Protein AF-A0A959FN53-F1 (afdb_monomer)

Sequence (128 aa):
MREVDTYLRKLPAGARDRWCEAHPEVIFAAWYGGPLPHSKKTKAGRLLRLQLLGEQAPILADWLPAQLNRFPRKQVQPDDIIDAAALAVGAHLIETRPAGFRQLPDIPERDGQNLLMRMVYWQEEGLD

Structure (mmCIF, N/CA/C/O backbone):
data_AF-A0A959FN53-F1
#
_entry.id   AF-A0A959FN53-F1
#
loop_
_atom_site.group_PDB
_atom_site.id
_atom_site.type_symbol
_atom_site.label_atom_id
_atom_site.label_alt_id
_atom_site.label_comp_id
_atom_site.label_asym_id
_atom_site.label_entity_id
_atom_site.label_seq_id
_atom_site.pdbx_PDB_ins_code
_atom_site.Cartn_x
_atom_site.Cartn_y
_atom_site.Cartn_z
_atom_site.occupancy
_atom_site.B_iso_or_equiv
_atom_site.auth_seq_id
_atom_site.auth_comp_id
_atom_site.auth_asym_id
_atom_site.auth_atom_id
_atom_site.pdbx_PDB_model_num
ATOM 1 N N . MET A 1 1 ? -11.569 -5.443 -13.584 1.00 60.09 1 MET A N 1
ATOM 2 C CA . MET A 1 1 ? -10.181 -5.422 -14.102 1.00 60.09 1 MET A CA 1
ATOM 3 C C . MET A 1 1 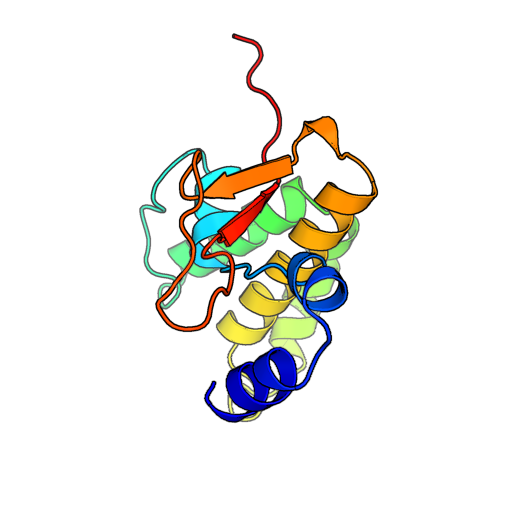? -10.033 -5.670 -15.613 1.00 60.09 1 MET A C 1
ATOM 5 O O . MET A 1 1 ? -8.971 -5.383 -16.134 1.00 60.09 1 MET A O 1
ATOM 9 N N . ARG A 1 2 ? -11.059 -6.099 -16.373 1.00 68.75 2 ARG A N 1
ATOM 10 C CA . ARG A 1 2 ? -10.913 -6.391 -17.823 1.00 68.75 2 ARG A CA 1
ATOM 11 C C . ARG A 1 2 ? -10.540 -5.197 -18.719 1.00 68.75 2 ARG A C 1
ATOM 13 O O . ARG A 1 2 ? -9.906 -5.392 -19.754 1.00 68.75 2 ARG A O 1
ATOM 20 N N . GLU A 1 3 ? -10.946 -3.982 -18.364 1.00 79.25 3 GLU A N 1
ATOM 21 C CA . GLU A 1 3 ? -10.674 -2.789 -19.181 1.00 79.25 3 GLU A CA 1
ATOM 22 C C . GLU A 1 3 ? -9.205 -2.365 -19.126 1.00 79.25 3 GLU A C 1
ATOM 24 O O . GLU A 1 3 ? -8.631 -2.041 -20.164 1.00 79.25 3 GLU A O 1
ATOM 29 N N . VAL A 1 4 ? -8.578 -2.452 -17.947 1.00 78.00 4 VAL A N 1
ATOM 30 C CA . VAL A 1 4 ? -7.148 -2.162 -17.761 1.00 78.00 4 VAL A CA 1
ATOM 31 C C . VAL A 1 4 ? -6.306 -3.161 -18.550 1.00 78.00 4 VAL A C 1
ATOM 33 O O . VAL A 1 4 ? -5.480 -2.742 -19.353 1.00 78.00 4 VAL A O 1
ATOM 36 N N . ASP A 1 5 ? -6.594 -4.461 -18.446 1.00 75.88 5 ASP A N 1
ATOM 37 C CA . ASP A 1 5 ? -5.927 -5.487 -19.260 1.00 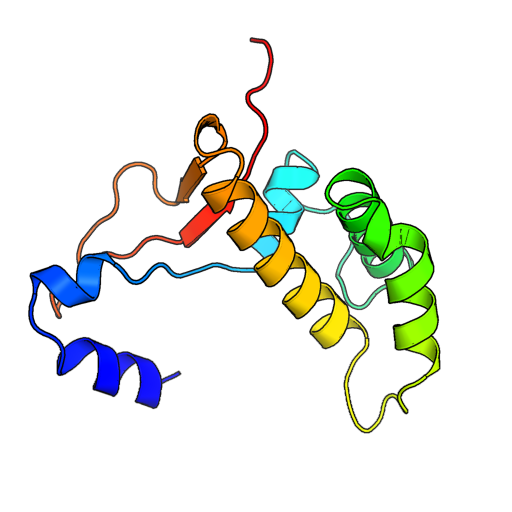75.88 5 ASP A CA 1
ATOM 38 C C . ASP A 1 5 ? -6.065 -5.208 -20.757 1.00 75.88 5 ASP A C 1
ATOM 40 O O . ASP A 1 5 ? -5.106 -5.308 -21.523 1.00 75.88 5 ASP A O 1
ATOM 44 N N . THR A 1 6 ? -7.274 -4.843 -21.192 1.00 82.62 6 THR A N 1
ATOM 45 C CA . THR A 1 6 ? -7.546 -4.522 -22.597 1.00 82.62 6 THR A CA 1
ATOM 46 C C . THR A 1 6 ? -6.739 -3.310 -23.049 1.00 82.62 6 THR A C 1
ATOM 48 O O . THR A 1 6 ? -6.238 -3.293 -24.173 1.00 82.62 6 THR A O 1
ATOM 51 N N . TYR A 1 7 ? -6.591 -2.305 -22.189 1.00 85.06 7 TYR A N 1
ATOM 52 C CA . TYR A 1 7 ? -5.779 -1.129 -22.462 1.00 85.06 7 TYR A CA 1
ATOM 53 C C . TYR A 1 7 ? -4.283 -1.466 -22.527 1.00 85.06 7 TYR A C 1
ATOM 55 O O . TYR A 1 7 ? -3.633 -1.138 -23.518 1.00 85.06 7 TYR A O 1
ATOM 63 N N . LEU A 1 8 ? -3.747 -2.196 -21.543 1.00 81.94 8 LEU A N 1
ATOM 64 C CA . LEU A 1 8 ? -2.338 -2.603 -21.506 1.00 81.94 8 LEU A CA 1
ATOM 65 C C . LEU A 1 8 ? -1.950 -3.427 -22.741 1.00 81.94 8 LEU A C 1
ATOM 67 O O . LEU A 1 8 ? -0.884 -3.221 -23.321 1.00 81.94 8 LEU A O 1
ATOM 71 N N . ARG A 1 9 ? -2.849 -4.292 -23.223 1.00 79.44 9 ARG A N 1
ATOM 72 C CA . ARG A 1 9 ? -2.657 -5.076 -24.457 1.00 79.44 9 ARG A CA 1
ATOM 73 C C . ARG A 1 9 ? -2.572 -4.231 -25.729 1.00 79.44 9 ARG A C 1
ATOM 75 O O . ARG A 1 9 ? -2.031 -4.708 -26.721 1.00 79.44 9 ARG A O 1
ATOM 82 N N . LYS A 1 10 ? -3.083 -2.998 -25.729 1.00 85.19 10 LYS A N 1
ATOM 83 C CA . LYS A 1 10 ? -2.982 -2.078 -26.876 1.00 85.19 10 LYS A CA 1
ATOM 84 C C . LYS A 1 10 ? -1.680 -1.276 -26.882 1.00 85.19 10 LYS A C 1
ATOM 86 O O . LYS A 1 10 ? -1.361 -0.659 -27.893 1.00 85.19 10 LYS A O 1
ATOM 91 N N . LEU A 1 11 ? -0.921 -1.282 -25.784 1.00 83.69 11 LEU A N 1
ATOM 92 C CA . LEU A 1 11 ? 0.338 -0.548 -25.694 1.00 83.69 11 LEU A CA 1
ATOM 93 C C . LEU A 1 11 ? 1.480 -1.287 -26.419 1.00 83.69 11 LEU A C 1
ATOM 95 O O . LEU A 1 11 ? 1.492 -2.526 -26.433 1.00 83.69 11 LEU A O 1
ATOM 99 N N . PRO A 1 12 ? 2.471 -0.559 -26.973 1.00 83.50 12 PRO A N 1
ATOM 100 C CA . PRO A 1 12 ? 3.723 -1.142 -27.458 1.00 83.50 12 PRO A CA 1
ATOM 101 C C . PRO A 1 12 ? 4.441 -1.939 -26.361 1.00 83.50 12 PRO A C 1
ATOM 103 O O . PRO A 1 12 ? 4.353 -1.579 -25.188 1.00 83.50 12 PRO A O 1
ATOM 106 N N . ALA A 1 13 ? 5.193 -2.980 -26.732 1.00 71.50 13 ALA A N 1
ATOM 107 C CA . ALA A 1 13 ? 5.826 -3.902 -25.779 1.00 71.50 13 ALA A CA 1
ATOM 108 C C . ALA A 1 13 ? 6.637 -3.185 -24.677 1.00 71.50 13 ALA A C 1
ATOM 110 O O . ALA A 1 13 ? 6.395 -3.420 -23.498 1.00 71.50 13 ALA A O 1
ATOM 111 N N . GLY A 1 14 ? 7.500 -2.227 -25.036 1.00 72.88 14 GLY A N 1
ATOM 112 C CA . GLY A 1 14 ? 8.303 -1.471 -24.060 1.00 72.88 14 GLY A CA 1
ATOM 113 C C . GLY A 1 14 ? 7.513 -0.483 -23.189 1.00 72.88 14 GLY A C 1
ATOM 114 O O . GLY A 1 14 ? 7.990 -0.065 -22.139 1.00 72.88 14 GLY A O 1
ATOM 115 N N . ALA A 1 15 ? 6.290 -0.113 -23.583 1.00 80.19 15 ALA A N 1
ATOM 116 C CA . ALA A 1 15 ? 5.430 0.751 -22.774 1.00 80.19 15 ALA A CA 1
ATOM 117 C C . ALA A 1 15 ? 4.680 -0.030 -21.685 1.00 80.19 15 ALA A C 1
ATOM 119 O O . ALA A 1 15 ? 4.294 0.565 -20.682 1.00 80.19 15 ALA A O 1
ATOM 120 N N . ARG A 1 16 ? 4.491 -1.346 -21.861 1.00 80.12 16 ARG A N 1
ATOM 121 C CA . ARG A 1 16 ? 3.827 -2.220 -20.878 1.00 80.12 16 ARG A CA 1
ATOM 122 C C . ARG A 1 16 ? 4.693 -2.458 -19.652 1.00 80.12 16 ARG A C 1
ATOM 124 O O . ARG A 1 16 ? 4.177 -2.432 -18.546 1.00 80.12 16 ARG A O 1
ATOM 131 N N . ASP A 1 17 ? 6.002 -2.601 -19.846 1.00 78.88 17 ASP A N 1
ATOM 132 C CA . ASP A 1 17 ? 6.944 -2.900 -18.760 1.00 78.88 17 ASP A CA 1
ATOM 133 C C . ASP A 1 17 ? 7.060 -1.756 -17.727 1.00 78.88 17 ASP A C 1
ATOM 135 O O . ASP A 1 17 ? 7.520 -1.982 -16.606 1.00 78.88 17 ASP A O 1
ATOM 139 N N . ARG A 1 18 ? 6.581 -0.551 -18.078 1.00 80.88 18 ARG A N 1
ATOM 140 C CA . ARG A 1 18 ? 6.454 0.615 -17.186 1.00 80.88 18 ARG A CA 1
ATOM 141 C C . ARG A 1 18 ? 5.284 0.520 -16.203 1.00 80.88 18 ARG A C 1
ATOM 143 O O . ARG A 1 18 ? 5.218 1.326 -15.281 1.00 80.88 18 ARG A O 1
ATOM 150 N N . TRP A 1 19 ? 4.351 -0.403 -16.424 1.00 83.31 19 TRP A N 1
ATOM 151 C CA . TRP A 1 19 ? 3.227 -0.642 -15.527 1.00 83.31 19 TRP A CA 1
ATOM 152 C C . TRP A 1 19 ? 3.593 -1.748 -14.545 1.00 83.31 19 TRP A C 1
ATOM 154 O O . TRP A 1 19 ? 4.161 -2.773 -14.922 1.00 83.31 19 TRP A O 1
ATOM 164 N N . CYS A 1 20 ? 3.249 -1.525 -13.284 1.00 86.06 20 CYS A N 1
ATOM 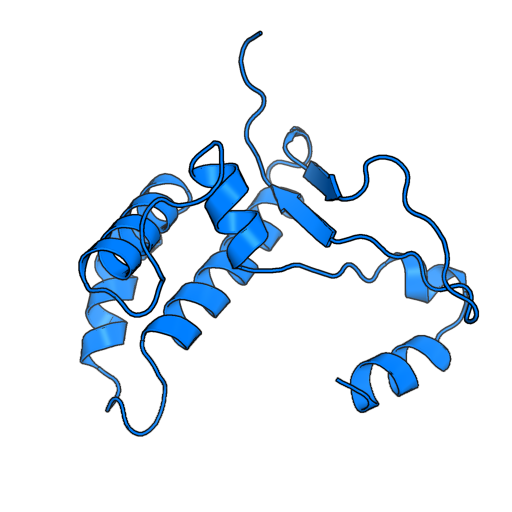165 C CA . CYS A 1 20 ? 3.432 -2.481 -12.205 1.00 86.06 20 CYS A CA 1
ATOM 166 C C . CYS A 1 20 ? 2.095 -2.661 -11.491 1.00 86.06 20 CYS A C 1
ATOM 168 O O . CYS A 1 20 ? 1.366 -1.686 -11.294 1.00 86.06 20 CYS A O 1
ATOM 170 N N . GLU A 1 21 ? 1.791 -3.886 -11.078 1.00 91.81 21 GLU A N 1
ATOM 171 C CA . GLU A 1 21 ? 0.698 -4.136 -10.147 1.00 91.81 21 GLU A CA 1
ATOM 172 C C . GLU A 1 21 ? 1.186 -3.890 -8.716 1.00 91.81 21 GLU A C 1
ATOM 174 O O . GLU A 1 21 ? 2.338 -4.165 -8.390 1.00 91.81 21 GLU A O 1
ATOM 179 N N . ALA A 1 22 ? 0.321 -3.368 -7.853 1.00 94.25 22 ALA A N 1
ATOM 180 C CA . ALA A 1 22 ? 0.578 -3.231 -6.425 1.00 94.25 22 ALA A CA 1
ATOM 181 C C . ALA A 1 22 ? -0.684 -3.631 -5.660 1.00 94.25 22 ALA A C 1
ATOM 183 O O . ALA A 1 22 ? -1.799 -3.373 -6.118 1.00 94.25 22 ALA A O 1
ATOM 184 N N . HIS A 1 23 ? -0.507 -4.250 -4.492 1.00 94.94 23 HIS A N 1
ATOM 185 C CA . HIS A 1 23 ? -1.612 -4.778 -3.697 1.00 94.94 23 HIS A CA 1
ATOM 186 C C . HIS A 1 23 ? -1.500 -4.298 -2.241 1.00 94.94 23 HIS A C 1
ATOM 188 O O . HIS A 1 23 ? -0.444 -4.499 -1.631 1.00 94.94 23 HIS A O 1
ATOM 194 N N . PRO A 1 24 ? -2.556 -3.708 -1.643 1.00 95.62 24 PRO A N 1
ATOM 195 C CA . PRO A 1 24 ? -2.499 -3.181 -0.275 1.00 95.62 24 PRO A CA 1
ATOM 196 C C . PRO A 1 24 ? -2.053 -4.225 0.752 1.00 95.62 24 PRO A C 1
ATOM 198 O O . PRO A 1 24 ? -1.226 -3.955 1.614 1.00 95.62 24 PRO A O 1
ATOM 201 N N . GLU A 1 25 ? -2.561 -5.449 0.642 1.00 95.06 25 GLU A N 1
ATOM 202 C CA . GLU A 1 25 ? -2.219 -6.573 1.511 1.00 95.06 25 GLU A CA 1
ATOM 203 C C . GLU A 1 25 ? -0.727 -6.932 1.455 1.00 95.06 25 GLU A C 1
ATOM 205 O O . GLU A 1 25 ? -0.161 -7.250 2.498 1.00 95.06 25 GLU A O 1
ATOM 210 N N . VAL A 1 26 ? -0.082 -6.828 0.286 1.00 95.88 26 VAL A N 1
ATOM 211 C CA . VAL A 1 26 ? 1.370 -7.040 0.139 1.00 95.88 26 VAL A CA 1
ATOM 212 C C . VAL A 1 26 ? 2.143 -5.890 0.779 1.00 95.88 26 VAL A C 1
ATOM 214 O O . VAL A 1 26 ? 3.078 -6.135 1.534 1.00 95.88 26 VAL A O 1
ATOM 217 N N . ILE A 1 27 ? 1.715 -4.646 0.546 1.00 97.19 27 ILE A N 1
ATOM 218 C CA . ILE A 1 27 ? 2.336 -3.453 1.140 1.00 97.19 27 ILE A CA 1
ATOM 219 C C . ILE A 1 27 ? 2.294 -3.525 2.670 1.00 97.19 27 ILE A C 1
ATOM 221 O O . ILE A 1 27 ? 3.320 -3.389 3.330 1.00 97.19 27 ILE A O 1
ATOM 225 N N . PHE A 1 28 ? 1.122 -3.800 3.245 1.00 97.38 28 PHE A N 1
ATOM 226 C CA . PHE A 1 28 ? 0.993 -3.922 4.693 1.00 97.38 28 PHE A CA 1
ATOM 227 C C . PHE A 1 28 ? 1.796 -5.092 5.246 1.00 97.38 28 PHE A C 1
ATOM 229 O O . PHE A 1 28 ? 2.397 -4.946 6.307 1.00 97.38 28 PHE A O 1
ATOM 236 N N . ALA A 1 29 ? 1.819 -6.234 4.553 1.00 96.44 29 ALA A N 1
ATOM 237 C CA . ALA A 1 29 ? 2.622 -7.370 4.985 1.00 96.44 29 ALA A CA 1
ATOM 238 C C . ALA A 1 29 ? 4.119 -7.032 5.001 1.00 96.44 29 ALA A C 1
ATOM 240 O O . ALA A 1 29 ? 4.810 -7.371 5.957 1.00 96.44 29 ALA A O 1
ATOM 241 N N . ALA A 1 30 ? 4.603 -6.306 3.994 1.00 96.25 30 ALA A N 1
ATOM 242 C CA . ALA A 1 30 ? 5.985 -5.851 3.935 1.00 96.25 30 ALA A CA 1
ATOM 243 C C . ALA A 1 30 ? 6.335 -4.899 5.085 1.00 96.25 30 ALA A C 1
ATOM 245 O O . ALA A 1 30 ? 7.351 -5.089 5.747 1.00 96.25 30 ALA A O 1
ATOM 246 N N . TRP A 1 31 ? 5.475 -3.918 5.373 1.00 96.44 31 TRP A N 1
ATOM 247 C CA . TRP A 1 31 ? 5.691 -2.972 6.476 1.00 96.44 31 TRP A CA 1
ATOM 248 C C . TRP A 1 31 ? 5.582 -3.623 7.853 1.00 96.44 31 TRP A C 1
ATOM 250 O O . TRP A 1 31 ? 6.269 -3.217 8.781 1.00 96.44 31 TRP A O 1
ATOM 260 N N . TYR A 1 32 ? 4.734 -4.642 7.991 1.00 96.62 32 TYR A N 1
ATOM 261 C CA . TYR A 1 32 ? 4.612 -5.411 9.227 1.00 96.62 32 TYR A CA 1
ATOM 262 C C . TYR A 1 32 ? 5.762 -6.415 9.427 1.00 96.62 32 TYR A C 1
ATOM 264 O O . TYR A 1 32 ? 6.002 -6.850 10.550 1.00 96.62 32 TYR A O 1
ATOM 272 N N . GLY A 1 33 ? 6.458 -6.806 8.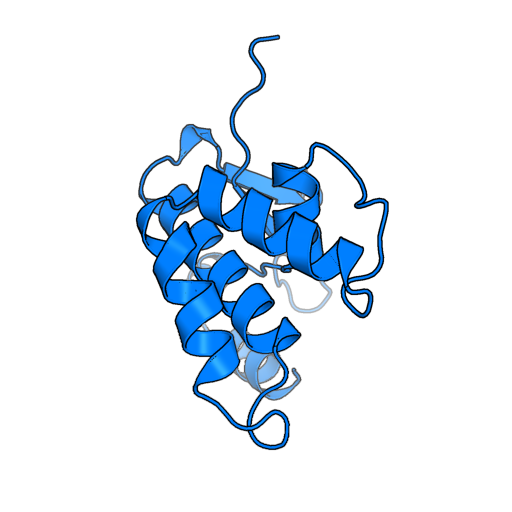353 1.00 94.88 33 GLY A N 1
ATOM 273 C CA . GLY A 1 33 ? 7.464 -7.872 8.372 1.00 94.88 33 GLY A CA 1
ATOM 274 C C . GLY A 1 33 ? 6.881 -9.288 8.259 1.00 94.88 33 GLY A C 1
ATOM 275 O O . GLY A 1 33 ? 7.528 -10.258 8.643 1.00 94.88 33 GLY A O 1
ATOM 276 N N . GLY A 1 34 ? 5.654 -9.434 7.750 1.00 93.94 34 GLY A N 1
ATOM 277 C CA . GLY A 1 34 ? 4.998 -10.727 7.561 1.00 93.94 34 GLY A CA 1
ATOM 278 C C . GLY A 1 34 ? 3.476 -10.630 7.401 1.00 93.94 34 GLY A C 1
ATOM 279 O O . GLY A 1 34 ? 2.920 -9.538 7.279 1.00 93.94 34 GLY A O 1
ATOM 280 N N . PRO A 1 35 ? 2.756 -11.766 7.405 1.00 94.50 35 PRO A N 1
ATOM 281 C CA . PRO A 1 35 ? 1.297 -11.768 7.355 1.00 94.50 35 PRO A CA 1
ATOM 282 C C . PRO A 1 35 ? 0.682 -11.032 8.552 1.00 94.50 35 PRO A C 1
ATOM 284 O O . PRO A 1 35 ? 1.037 -11.288 9.701 1.00 94.50 35 PRO A O 1
ATOM 287 N N . LEU A 1 36 ? -0.289 -10.151 8.297 1.00 94.94 36 LEU A N 1
ATOM 288 C CA . LEU A 1 36 ? -0.962 -9.426 9.376 1.00 94.94 36 LEU A CA 1
ATOM 289 C C . LEU A 1 36 ? -1.819 -10.382 10.232 1.00 94.94 36 LEU A C 1
ATOM 291 O O . LEU A 1 36 ? -2.612 -11.147 9.678 1.00 94.94 36 LEU A O 1
ATOM 295 N N . PRO A 1 37 ? -1.779 -10.271 11.575 1.00 95.50 37 PRO A N 1
ATOM 296 C CA . PRO A 1 37 ? -2.496 -11.173 12.487 1.00 95.50 37 PRO A CA 1
ATOM 297 C C . PRO A 1 37 ? -4.011 -10.919 12.536 1.00 95.50 37 PRO A C 1
ATOM 299 O O . PRO A 1 37 ? -4.774 -11.705 13.101 1.00 95.50 37 PRO A O 1
ATOM 302 N N . HIS A 1 38 ? -4.470 -9.795 11.980 1.00 93.69 38 HIS A N 1
ATOM 303 C CA . HIS A 1 38 ? -5.857 -9.355 12.059 1.00 93.69 38 HIS A CA 1
ATOM 304 C C . HIS A 1 38 ? -6.408 -8.970 10.686 1.00 93.69 38 HIS A C 1
ATOM 306 O O . HIS A 1 38 ? -5.826 -8.172 9.941 1.00 93.69 38 HIS A O 1
ATOM 312 N N . SER A 1 39 ? -7.603 -9.484 10.384 1.00 92.50 39 SER A N 1
ATOM 313 C CA . SER A 1 39 ? -8.351 -9.119 9.179 1.00 92.50 39 SER A CA 1
ATOM 314 C C . SER A 1 39 ? -8.650 -7.617 9.147 1.00 92.50 39 SER A C 1
ATOM 316 O O . SER A 1 39 ? -9.022 -7.040 10.175 1.00 92.50 39 SER A O 1
ATOM 318 N N . LYS A 1 40 ? -8.572 -7.001 7.957 1.00 86.81 40 LYS A N 1
ATOM 319 C CA . LYS A 1 40 ? -8.862 -5.570 7.743 1.00 86.81 40 LYS A CA 1
ATOM 320 C C . LYS A 1 40 ? -10.263 -5.143 8.183 1.00 86.81 40 LYS A C 1
ATOM 322 O O . LYS A 1 40 ? -10.451 -4.030 8.648 1.00 86.81 40 LYS A O 1
ATOM 327 N N . LYS A 1 41 ? -11.218 -6.078 8.200 1.00 87.50 41 LYS A N 1
ATOM 328 C CA . LYS A 1 41 ? -12.595 -5.821 8.648 1.00 87.50 41 LYS A CA 1
ATOM 329 C C . LYS A 1 41 ? -12.713 -5.615 10.164 1.00 87.50 41 LYS A C 1
ATOM 331 O O . LYS A 1 41 ? -13.702 -5.050 10.640 1.00 87.50 41 LYS A O 1
ATOM 336 N N . THR A 1 42 ? -11.722 -6.052 10.940 1.00 92.00 42 THR A N 1
ATOM 337 C CA . THR A 1 42 ? -11.718 -5.913 12.404 1.00 92.00 42 THR A CA 1
ATOM 338 C C . THR A 1 42 ? -11.236 -4.531 12.841 1.00 92.00 42 THR A C 1
ATOM 340 O O . THR A 1 42 ? -10.454 -3.878 12.154 1.00 92.00 42 THR A O 1
ATOM 343 N N . LYS A 1 43 ? -11.670 -4.074 14.026 1.00 90.94 43 LYS A N 1
ATOM 344 C CA . LYS A 1 43 ? -11.163 -2.819 14.607 1.00 90.94 43 LYS A CA 1
ATOM 345 C C . LYS A 1 43 ? -9.644 -2.878 14.811 1.00 90.94 43 LYS A C 1
ATOM 347 O O . LYS A 1 43 ? -8.961 -1.934 14.433 1.00 90.94 43 LYS A O 1
ATOM 352 N N . ALA A 1 44 ? -9.137 -3.990 15.347 1.00 93.88 44 ALA A N 1
ATOM 353 C CA . ALA A 1 44 ? -7.705 -4.206 15.550 1.00 93.88 44 ALA A CA 1
ATOM 354 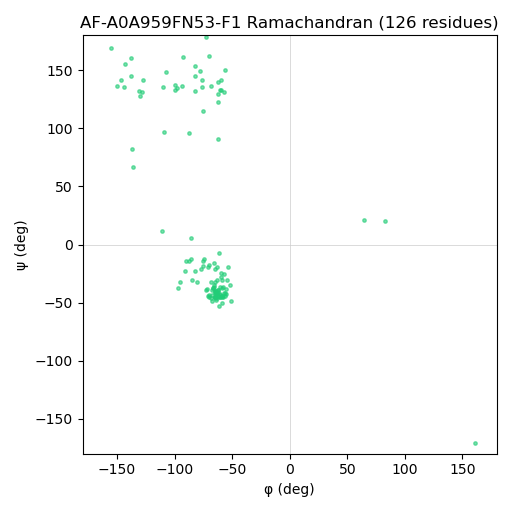C C . ALA A 1 44 ? -6.926 -4.175 14.223 1.00 93.88 44 ALA A C 1
ATOM 356 O O . ALA A 1 44 ? -5.927 -3.475 14.114 1.00 93.88 44 ALA A O 1
ATOM 357 N N . GLY A 1 45 ? -7.430 -4.849 13.184 1.00 94.69 45 GLY A N 1
ATOM 358 C CA . GLY A 1 45 ? -6.800 -4.865 11.863 1.00 94.69 45 GLY A CA 1
ATOM 359 C C . GLY A 1 45 ? -6.778 -3.509 11.156 1.00 94.69 45 GLY A C 1
ATOM 360 O O . GLY A 1 45 ? -5.816 -3.235 10.441 1.00 94.69 45 GLY A O 1
ATOM 361 N N . ARG A 1 46 ? -7.786 -2.648 11.365 1.00 92.62 46 ARG A N 1
ATOM 362 C CA . ARG A 1 46 ? -7.751 -1.254 10.881 1.00 92.62 46 ARG A CA 1
ATOM 363 C C . ARG A 1 46 ? -6.748 -0.401 11.645 1.00 92.62 46 ARG A C 1
ATOM 365 O O . ARG A 1 46 ? -6.000 0.339 11.021 1.00 92.62 46 ARG A O 1
ATOM 372 N N . LEU A 1 47 ? -6.731 -0.503 12.975 1.00 93.31 47 LEU A N 1
ATOM 373 C CA . LEU A 1 47 ? -5.802 0.264 13.809 1.00 93.31 47 LEU 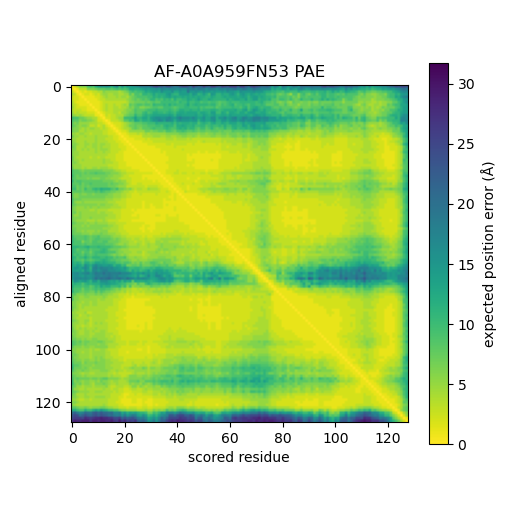A CA 1
ATOM 374 C C . LEU A 1 47 ? -4.347 -0.073 13.480 1.00 93.31 47 LEU A C 1
ATOM 376 O O . LEU A 1 47 ? -3.556 0.844 13.297 1.00 93.31 47 LEU A O 1
ATOM 380 N N . LEU A 1 48 ? -4.025 -1.359 13.308 1.00 96.12 48 LEU A N 1
ATOM 381 C CA . LEU A 1 48 ? -2.689 -1.789 12.895 1.00 96.12 48 LEU A CA 1
ATOM 382 C C . LEU A 1 48 ? -2.282 -1.174 11.546 1.00 96.12 48 LEU A C 1
ATOM 384 O O . LEU A 1 48 ? -1.181 -0.661 11.410 1.00 96.12 48 LEU A O 1
ATOM 388 N N . ARG A 1 49 ? -3.180 -1.165 10.555 1.00 96.12 49 ARG A N 1
ATOM 389 C CA . ARG A 1 49 ? -2.904 -0.559 9.240 1.00 96.12 49 ARG A CA 1
ATOM 390 C C . ARG A 1 49 ? -2.702 0.953 9.313 1.00 96.12 49 ARG A C 1
ATOM 392 O O . ARG A 1 49 ? -1.823 1.472 8.637 1.00 96.12 49 ARG A O 1
ATOM 399 N N . LEU A 1 50 ? -3.491 1.649 10.134 1.00 94.75 50 LEU A N 1
ATOM 400 C CA . LEU A 1 50 ? -3.311 3.083 10.378 1.00 94.75 50 LEU A CA 1
ATOM 401 C C . LEU A 1 50 ? -1.970 3.379 11.057 1.00 94.75 50 LEU A C 1
ATOM 403 O O . LEU A 1 50 ? -1.308 4.337 10.674 1.00 94.75 50 LEU A O 1
ATOM 407 N N . GLN A 1 51 ? -1.563 2.548 12.019 1.00 95.50 51 GLN A N 1
ATOM 408 C CA . GLN A 1 51 ? -0.260 2.664 12.670 1.00 95.50 51 GLN A CA 1
ATOM 409 C C . GLN A 1 51 ? 0.878 2.490 11.656 1.00 95.50 51 GLN A C 1
ATOM 411 O O . GLN A 1 51 ? 1.703 3.389 11.530 1.00 95.50 51 GLN A O 1
ATOM 416 N N . LEU A 1 52 ? 0.871 1.397 10.883 1.00 96.62 52 LEU A N 1
ATOM 417 C CA . LEU A 1 52 ? 1.884 1.131 9.853 1.00 96.62 52 LEU A CA 1
ATOM 418 C C . LEU A 1 52 ? 1.959 2.273 8.825 1.00 96.62 52 LEU A C 1
ATOM 420 O O . LEU A 1 52 ? 3.041 2.713 8.455 1.00 96.62 52 LEU A O 1
ATOM 424 N N . LEU A 1 53 ? 0.812 2.810 8.395 1.00 95.94 53 LEU A N 1
ATOM 425 C CA . LEU A 1 53 ? 0.769 3.986 7.519 1.00 95.94 53 LEU A CA 1
ATOM 426 C C . LEU A 1 53 ? 1.411 5.220 8.156 1.00 95.94 53 LEU A C 1
ATOM 428 O O . LEU A 1 53 ? 2.124 5.947 7.472 1.00 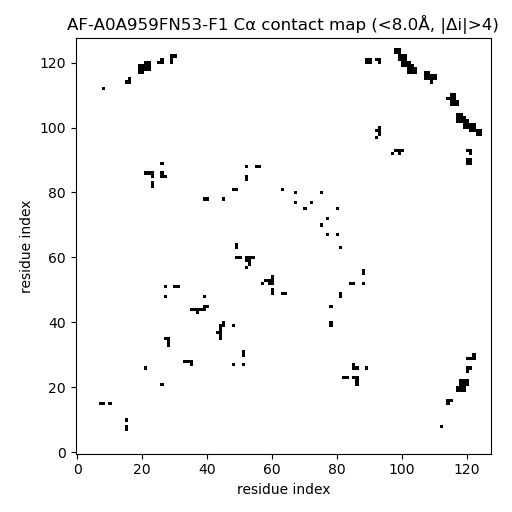95.94 53 LEU A O 1
ATOM 432 N N . GLY A 1 54 ? 1.152 5.467 9.440 1.00 95.81 54 GLY A N 1
ATOM 433 C CA . GLY A 1 54 ? 1.737 6.588 10.173 1.00 95.81 54 GLY A CA 1
ATOM 434 C C . GLY A 1 54 ? 3.252 6.467 10.343 1.00 95.81 54 GLY A C 1
ATOM 435 O O . GLY A 1 54 ? 3.947 7.474 10.264 1.00 95.81 54 GLY A O 1
ATOM 436 N N . GLU A 1 55 ? 3.772 5.251 10.515 1.00 95.38 55 GLU A N 1
ATOM 437 C CA . GLU A 1 55 ? 5.216 4.983 10.582 1.00 95.38 55 GLU A CA 1
ATOM 438 C C . GLU A 1 55 ? 5.909 5.304 9.249 1.00 95.38 55 GLU A C 1
ATOM 440 O O . GLU A 1 55 ? 6.968 5.930 9.232 1.00 95.38 55 GLU A O 1
ATOM 445 N N . GLN A 1 56 ? 5.282 4.943 8.125 1.00 95.75 56 GLN A N 1
ATOM 446 C CA . GLN A 1 56 ? 5.833 5.181 6.786 1.00 95.75 56 GLN A CA 1
ATOM 447 C C . GLN A 1 56 ? 5.607 6.609 6.273 1.00 95.75 56 GLN A C 1
ATOM 449 O O . GLN A 1 56 ? 6.428 7.158 5.537 1.00 95.75 56 GLN A O 1
ATOM 454 N N . ALA A 1 57 ? 4.491 7.228 6.655 1.00 95.38 57 ALA A N 1
ATOM 455 C CA . ALA A 1 57 ? 4.110 8.574 6.258 1.00 95.38 57 ALA A CA 1
ATOM 456 C C . ALA A 1 57 ? 3.546 9.349 7.463 1.00 95.38 57 ALA A C 1
ATOM 458 O O . ALA A 1 57 ? 2.325 9.490 7.588 1.00 95.38 57 ALA A O 1
ATOM 459 N N . PRO A 1 58 ? 4.414 9.930 8.318 1.00 94.38 58 PRO A N 1
ATOM 460 C CA . PRO A 1 58 ? 3.993 10.643 9.529 1.00 94.38 58 PRO A CA 1
ATOM 461 C C . PRO A 1 58 ? 2.974 11.760 9.281 1.00 94.38 58 PRO A C 1
ATOM 463 O O . PRO A 1 58 ? 2.091 11.994 10.101 1.00 94.38 58 PRO A O 1
ATOM 466 N N . ILE A 1 59 ? 3.029 12.405 8.109 1.00 91.38 59 ILE A N 1
ATOM 467 C CA . ILE A 1 59 ? 2.062 13.435 7.696 1.00 91.38 59 ILE A CA 1
ATOM 468 C C . ILE A 1 59 ? 0.611 12.921 7.633 1.00 91.38 59 ILE A C 1
ATOM 470 O O . ILE A 1 59 ? -0.331 13.701 7.761 1.00 91.38 59 ILE A O 1
ATOM 474 N N . LEU A 1 60 ? 0.411 11.613 7.446 1.00 90.62 60 LEU A N 1
ATOM 475 C CA . LEU A 1 60 ? -0.910 10.992 7.368 1.00 90.62 60 LEU A CA 1
ATOM 476 C C . LEU A 1 60 ? -1.442 10.526 8.727 1.00 90.62 60 LEU A C 1
ATOM 478 O O . LEU A 1 60 ? -2.642 10.257 8.817 1.00 90.62 60 LEU A O 1
ATOM 482 N N . ALA A 1 61 ? -0.599 10.452 9.763 1.00 89.69 61 ALA A N 1
ATOM 483 C CA . ALA A 1 61 ? -0.951 9.866 11.057 1.00 89.69 61 ALA A CA 1
ATOM 484 C C . ALA A 1 61 ? -2.185 10.532 11.691 1.00 89.69 61 ALA A C 1
ATOM 486 O O . ALA A 1 61 ? -3.084 9.834 12.156 1.00 89.69 61 ALA A O 1
ATOM 487 N N . ASP A 1 62 ? -2.278 11.863 11.613 1.00 86.94 62 ASP A N 1
ATOM 488 C CA . ASP A 1 62 ? -3.422 12.625 12.135 1.00 86.94 62 ASP A CA 1
ATOM 489 C C . ASP A 1 62 ? -4.477 12.929 11.062 1.00 86.94 62 ASP A C 1
ATOM 491 O O . ASP A 1 62 ? -5.682 12.979 11.334 1.00 86.94 62 ASP A O 1
ATOM 495 N N . TRP A 1 63 ? -4.043 13.113 9.812 1.00 88.12 63 TRP A N 1
ATOM 496 C CA . TRP A 1 63 ? -4.931 13.499 8.717 1.00 88.12 63 TRP A CA 1
ATOM 497 C C . TRP A 1 63 ? -5.887 12.371 8.318 1.00 88.12 63 TRP A C 1
ATOM 499 O O . TRP A 1 63 ? -7.081 12.613 8.110 1.00 88.12 63 TRP A O 1
ATOM 509 N N . LEU A 1 64 ? -5.385 11.137 8.223 1.00 86.44 64 LEU A N 1
ATOM 510 C CA . LEU A 1 64 ? -6.147 9.999 7.716 1.00 86.44 64 LEU A CA 1
ATOM 511 C C . LEU A 1 64 ? -7.288 9.592 8.668 1.00 86.44 64 LEU A C 1
ATOM 513 O O . LEU A 1 64 ? -8.422 9.478 8.194 1.00 86.44 64 LEU A O 1
ATOM 517 N N . PRO A 1 65 ? -7.083 9.474 10.000 1.00 85.31 65 PRO A N 1
ATOM 518 C CA . PRO A 1 65 ? -8.184 9.244 10.937 1.00 85.31 65 PRO A CA 1
ATOM 519 C C . PRO A 1 65 ? -9.262 10.333 10.884 1.00 85.31 65 PRO A C 1
ATOM 521 O O . PRO A 1 65 ? -10.453 10.026 10.980 1.00 85.31 65 PRO A O 1
ATOM 524 N N . ALA A 1 66 ? -8.875 11.598 10.683 1.00 84.38 66 ALA A N 1
ATOM 525 C CA . ALA A 1 66 ? -9.829 12.692 10.530 1.00 84.38 66 ALA A CA 1
ATOM 526 C C . ALA A 1 66 ? -10.678 12.537 9.254 1.00 84.38 66 ALA A C 1
ATOM 528 O O . ALA A 1 66 ? -11.895 12.732 9.302 1.00 84.38 66 ALA A O 1
ATOM 529 N N . GLN A 1 67 ? -10.078 12.119 8.131 1.00 82.25 67 GLN A N 1
ATOM 530 C CA . GLN A 1 67 ? -10.829 11.861 6.894 1.00 82.25 67 GLN A CA 1
ATOM 531 C C . GLN A 1 67 ? -11.786 10.673 7.020 1.00 82.25 67 GLN A C 1
ATOM 533 O O . GLN A 1 67 ? -12.908 10.740 6.516 1.00 82.25 67 GLN A O 1
ATOM 538 N N . LEU A 1 68 ? -11.400 9.616 7.741 1.00 82.88 68 LEU A N 1
ATOM 539 C CA . LEU A 1 68 ? -12.269 8.457 7.979 1.00 82.88 68 LEU A CA 1
ATOM 540 C C . LEU A 1 68 ? -13.576 8.822 8.704 1.00 82.88 68 LEU A C 1
ATOM 542 O O . LEU A 1 68 ? -14.588 8.148 8.516 1.00 82.88 68 LEU A O 1
ATOM 546 N N . ASN A 1 69 ? -13.568 9.889 9.508 1.00 78.88 69 ASN A N 1
ATOM 547 C CA . ASN A 1 69 ? -14.754 10.397 10.203 1.00 78.88 69 ASN A CA 1
ATOM 548 C C . ASN A 1 69 ? -15.567 11.401 9.368 1.00 78.88 69 ASN A C 1
ATOM 550 O O . ASN A 1 69 ? -16.707 11.703 9.715 1.00 78.88 69 ASN A O 1
ATOM 554 N N . ARG A 1 70 ? -14.992 11.925 8.279 1.00 79.56 70 ARG A N 1
ATOM 555 C CA . ARG A 1 70 ? -15.591 12.974 7.443 1.00 79.56 70 ARG A CA 1
ATOM 556 C C . ARG A 1 70 ? -16.543 12.423 6.381 1.00 79.56 70 ARG A C 1
ATOM 558 O O . ARG A 1 70 ? -17.496 13.109 6.015 1.00 79.56 70 ARG A O 1
ATOM 565 N N . PHE A 1 71 ? -16.308 11.207 5.889 1.00 71.75 71 PHE A N 1
ATOM 566 C CA . PHE A 1 71 ? -17.155 10.594 4.866 1.00 71.75 71 PHE A CA 1
ATOM 567 C C . PHE A 1 71 ? -18.184 9.632 5.473 1.00 71.75 71 PHE A C 1
ATOM 569 O O . PHE A 1 71 ? -17.836 8.787 6.303 1.00 71.75 71 PHE A O 1
ATOM 576 N N . PRO A 1 72 ? -19.459 9.686 5.045 1.00 71.50 72 PRO A N 1
ATOM 577 C CA . PRO A 1 72 ? -20.426 8.664 5.408 1.00 71.50 72 PRO A CA 1
ATOM 578 C C . PRO A 1 72 ? -19.948 7.294 4.918 1.00 71.50 72 PRO A C 1
ATOM 580 O O . PRO A 1 72 ? -19.645 7.131 3.738 1.00 71.50 72 PRO A O 1
ATOM 583 N N . ARG A 1 73 ? -20.000 6.271 5.780 1.00 71.19 73 ARG A N 1
ATOM 584 C CA . ARG A 1 73 ? -19.640 4.878 5.428 1.00 71.19 73 ARG A CA 1
ATOM 585 C C . ARG A 1 73 ? -20.381 4.312 4.210 1.00 71.19 73 ARG A C 1
ATOM 587 O O . ARG A 1 73 ? -19.954 3.317 3.643 1.00 71.19 73 ARG A O 1
ATOM 594 N N . LYS A 1 74 ? -21.516 4.916 3.839 1.00 71.19 74 LYS A N 1
ATOM 595 C CA . LYS A 1 74 ? -22.302 4.555 2.650 1.00 71.19 74 LYS A CA 1
ATOM 596 C C . LYS A 1 74 ? -21.676 5.039 1.333 1.00 71.19 74 LYS A C 1
ATOM 598 O O . LYS A 1 74 ? -22.083 4.551 0.289 1.00 71.19 74 LYS A O 1
ATOM 603 N N . GLN A 1 75 ? -20.756 6.004 1.374 1.00 72.38 75 GLN A N 1
ATOM 604 C CA . GLN A 1 75 ? -20.102 6.572 0.188 1.00 72.38 75 GLN A CA 1
ATOM 605 C C . GLN A 1 75 ? -18.740 5.931 -0.080 1.00 72.38 75 GLN A C 1
ATOM 607 O O . GLN A 1 75 ? -18.391 5.702 -1.231 1.00 72.38 75 GLN A O 1
ATOM 612 N N . VAL A 1 76 ? -17.988 5.621 0.976 1.00 75.94 76 VAL A N 1
ATOM 613 C CA . VAL A 1 76 ? -16.681 4.968 0.885 1.00 75.94 76 VAL A CA 1
ATOM 614 C C . VAL A 1 76 ? -16.455 4.130 2.138 1.00 75.94 76 VAL A C 1
ATOM 616 O O .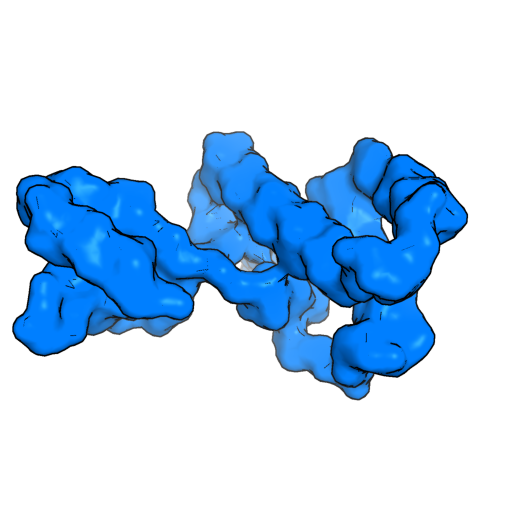 VAL A 1 76 ? -16.774 4.573 3.250 1.00 75.94 76 VAL A O 1
ATOM 619 N N . GLN A 1 77 ? -15.949 2.905 1.980 1.00 83.44 77 GLN A N 1
ATOM 620 C CA . GLN A 1 77 ? -15.602 2.112 3.151 1.00 83.44 77 GLN A CA 1
ATOM 621 C C . GLN A 1 77 ? -14.282 2.629 3.734 1.00 83.44 77 GLN A C 1
ATOM 623 O O . GLN A 1 77 ? -13.370 2.965 2.982 1.00 83.44 77 GLN A O 1
ATOM 628 N N . PRO A 1 78 ? -14.135 2.673 5.070 1.00 84.00 78 PRO A N 1
ATOM 629 C CA . PRO A 1 78 ? -12.873 3.056 5.700 1.00 84.00 78 PRO A CA 1
ATOM 630 C C . PRO A 1 78 ? -11.667 2.264 5.186 1.00 84.00 78 PRO A C 1
ATOM 632 O O . PRO A 1 78 ? -10.581 2.820 5.055 1.00 84.00 78 PRO A O 1
ATOM 635 N N . ASP A 1 79 ? -11.877 0.984 4.872 1.00 86.25 79 ASP A N 1
ATOM 636 C CA . ASP A 1 79 ? -10.836 0.099 4.358 1.00 86.25 79 ASP A CA 1
ATOM 637 C C . ASP A 1 79 ? -10.352 0.554 2.968 1.00 86.25 79 ASP A C 1
ATOM 639 O O . ASP A 1 79 ? -9.152 0.536 2.729 1.00 86.25 79 ASP A O 1
ATOM 643 N N . ASP A 1 80 ? -11.233 1.066 2.098 1.00 89.06 80 ASP A N 1
ATOM 644 C CA . ASP A 1 80 ? -10.854 1.550 0.759 1.00 89.06 80 ASP A CA 1
ATOM 645 C C . ASP A 1 80 ? -9.957 2.798 0.836 1.00 89.06 80 ASP A C 1
ATOM 647 O O . ASP A 1 80 ? -9.014 2.944 0.061 1.00 89.06 80 ASP A O 1
ATOM 651 N N . ILE A 1 81 ? -10.224 3.697 1.794 1.00 90.94 81 ILE A N 1
ATOM 652 C CA . ILE A 1 81 ? -9.391 4.890 2.034 1.00 90.94 81 ILE A CA 1
ATOM 653 C C . ILE A 1 81 ? -7.995 4.473 2.509 1.00 90.94 81 ILE A C 1
ATOM 655 O O . ILE A 1 81 ? -6.992 5.014 2.046 1.00 90.94 81 ILE A O 1
ATOM 659 N N . ILE A 1 82 ? -7.933 3.519 3.441 1.00 93.56 82 ILE A N 1
ATOM 660 C CA . ILE A 1 82 ? -6.678 2.995 3.989 1.00 93.56 82 ILE A CA 1
ATOM 661 C C . ILE A 1 82 ? -5.876 2.278 2.895 1.00 93.56 82 ILE A C 1
ATOM 663 O O . ILE A 1 82 ? -4.679 2.524 2.756 1.00 93.56 82 ILE A O 1
ATOM 667 N N . ASP A 1 83 ? -6.536 1.440 2.096 1.00 94.50 83 ASP A N 1
ATOM 668 C CA . ASP A 1 83 ? -5.919 0.691 1.002 1.00 94.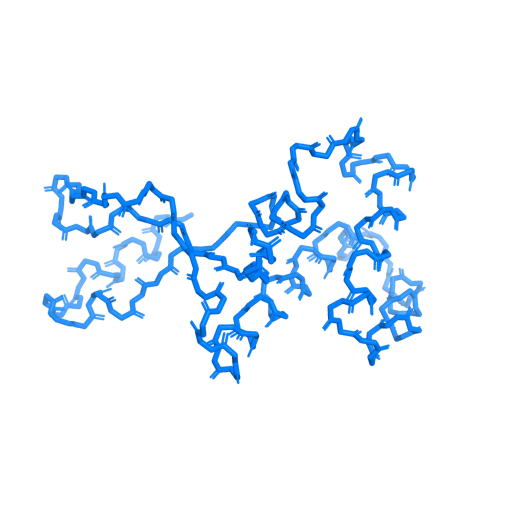50 83 ASP A CA 1
ATOM 669 C C . ASP A 1 83 ? -5.377 1.650 -0.081 1.00 94.50 83 ASP A C 1
ATOM 671 O O . ASP A 1 83 ? -4.236 1.506 -0.524 1.00 94.50 83 ASP A O 1
ATOM 675 N N . ALA A 1 84 ? -6.133 2.693 -0.447 1.00 93.94 84 ALA A N 1
ATOM 676 C CA . ALA A 1 84 ? -5.679 3.722 -1.385 1.00 93.94 84 ALA A CA 1
ATOM 677 C C . ALA A 1 84 ? -4.484 4.531 -0.850 1.00 93.94 84 ALA A C 1
ATOM 679 O O . ALA A 1 84 ? -3.538 4.802 -1.593 1.00 93.94 84 ALA A O 1
ATOM 680 N N . ALA A 1 85 ? -4.496 4.891 0.438 1.00 95.56 85 ALA A N 1
ATOM 681 C CA . ALA A 1 85 ? -3.376 5.579 1.075 1.00 95.56 85 ALA A CA 1
ATOM 682 C C . ALA A 1 85 ? -2.110 4.710 1.073 1.00 95.56 85 ALA A C 1
ATOM 684 O O . ALA A 1 85 ? -1.032 5.209 0.758 1.00 95.56 85 ALA A O 1
ATOM 685 N N . ALA A 1 86 ? -2.237 3.410 1.355 1.00 97.00 86 ALA A N 1
ATOM 686 C CA . ALA A 1 86 ? -1.111 2.478 1.332 1.00 97.00 86 ALA A CA 1
ATOM 687 C C . ALA A 1 86 ? -0.486 2.358 -0.060 1.00 97.00 86 ALA A C 1
ATOM 689 O O . ALA A 1 86 ? 0.735 2.437 -0.185 1.00 97.00 86 ALA A O 1
ATOM 690 N N . LEU A 1 87 ? -1.308 2.248 -1.108 1.00 97.19 87 LEU A N 1
ATOM 691 C CA . LEU A 1 87 ? -0.832 2.235 -2.494 1.00 97.19 87 LEU A CA 1
ATOM 692 C C . LEU A 1 87 ? -0.089 3.529 -2.856 1.00 97.19 87 LEU A C 1
ATOM 694 O O . LEU A 1 87 ? 0.992 3.472 -3.441 1.00 97.19 87 LEU A O 1
ATOM 698 N N . ALA A 1 88 ? -0.638 4.687 -2.481 1.00 96.56 88 ALA A N 1
ATOM 699 C CA . ALA A 1 88 ? -0.022 5.981 -2.762 1.00 96.56 88 ALA A CA 1
ATOM 700 C C . ALA A 1 88 ? 1.318 6.158 -2.027 1.00 96.56 88 ALA A C 1
ATOM 702 O O . ALA A 1 88 ? 2.307 6.560 -2.638 1.00 96.56 88 ALA A O 1
ATOM 703 N N . VAL A 1 89 ? 1.368 5.819 -0.735 1.00 97.38 89 VAL A N 1
ATOM 704 C CA . VAL A 1 89 ? 2.596 5.888 0.072 1.00 97.38 89 VAL A CA 1
ATOM 705 C C . VAL A 1 89 ? 3.638 4.899 -0.446 1.00 97.38 89 VAL A C 1
ATOM 707 O O . VAL A 1 89 ? 4.787 5.283 -0.633 1.00 97.38 89 VAL A O 1
ATOM 710 N N . GLY A 1 90 ? 3.250 3.658 -0.751 1.00 96.88 90 GLY A N 1
ATOM 711 C CA . GLY A 1 90 ? 4.158 2.660 -1.320 1.00 96.88 90 GLY A CA 1
ATOM 712 C C . GLY A 1 90 ? 4.781 3.118 -2.641 1.00 96.88 90 GLY A C 1
ATOM 713 O O . GLY A 1 90 ? 5.995 3.027 -2.809 1.00 96.88 90 GLY A O 1
ATOM 714 N N . ALA A 1 91 ? 3.980 3.681 -3.550 1.00 95.88 91 ALA A N 1
ATOM 715 C CA . ALA A 1 91 ? 4.481 4.242 -4.805 1.00 95.88 91 ALA A CA 1
ATOM 716 C C . ALA A 1 91 ? 5.445 5.418 -4.571 1.00 95.88 91 ALA A C 1
ATOM 718 O O . ALA A 1 91 ? 6.518 5.466 -5.172 1.00 95.88 91 ALA A O 1
ATOM 719 N N . HIS A 1 92 ? 5.098 6.327 -3.657 1.00 96.62 92 HIS A N 1
ATOM 720 C CA . HIS A 1 92 ? 5.948 7.460 -3.299 1.00 96.62 92 HIS A CA 1
ATOM 721 C C . HIS A 1 92 ? 7.290 7.024 -2.690 1.00 96.62 92 HIS A C 1
ATOM 723 O O . HIS A 1 92 ? 8.332 7.604 -2.996 1.00 96.62 92 HIS A O 1
ATOM 729 N N . LEU A 1 93 ? 7.292 5.988 -1.849 1.00 96.50 93 LEU A N 1
ATOM 730 C CA . LEU A 1 93 ? 8.516 5.437 -1.267 1.00 96.50 93 LEU A CA 1
ATOM 731 C C . LEU A 1 93 ? 9.395 4.762 -2.322 1.00 96.50 93 LEU A C 1
ATOM 733 O O . LEU A 1 93 ? 10.604 4.953 -2.296 1.00 96.50 93 LEU A O 1
ATOM 737 N N . ILE A 1 94 ? 8.819 4.038 -3.287 1.00 95.19 94 ILE A N 1
ATOM 738 C CA . ILE A 1 94 ? 9.581 3.496 -4.427 1.00 95.19 94 ILE A CA 1
ATOM 739 C C . ILE A 1 94 ? 10.257 4.626 -5.214 1.00 95.19 94 ILE A C 1
ATOM 741 O O . ILE A 1 94 ? 11.428 4.510 -5.570 1.00 95.19 94 ILE A O 1
ATOM 745 N N . GLU A 1 95 ? 9.537 5.719 -5.471 1.00 94.50 95 GLU A N 1
ATOM 746 C CA . GLU A 1 95 ? 10.053 6.860 -6.233 1.00 94.50 95 GLU A CA 1
ATOM 747 C C . GLU A 1 95 ? 11.164 7.613 -5.484 1.00 94.50 95 GLU A C 1
ATOM 749 O O . GLU A 1 95 ? 12.184 7.969 -6.073 1.00 94.50 95 GLU A O 1
ATOM 754 N N . THR A 1 96 ? 10.989 7.844 -4.181 1.00 96.12 96 THR A N 1
ATOM 755 C CA . THR A 1 96 ? 11.911 8.664 -3.374 1.00 96.12 96 THR A CA 1
ATOM 756 C C . THR A 1 96 ? 13.033 7.872 -2.704 1.00 96.12 96 THR A C 1
ATOM 758 O O . THR A 1 96 ? 14.071 8.442 -2.370 1.00 96.12 96 THR A O 1
ATOM 761 N N . ARG A 1 97 ? 12.845 6.565 -2.497 1.00 95.75 97 ARG A N 1
ATOM 762 C CA . ARG A 1 97 ? 13.771 5.648 -1.813 1.00 95.75 97 ARG A CA 1
ATOM 763 C C . ARG A 1 97 ? 13.883 4.321 -2.583 1.00 95.75 97 ARG A C 1
ATOM 765 O O . ARG A 1 97 ? 13.497 3.270 -2.061 1.00 95.75 97 ARG A O 1
ATOM 772 N N . PRO A 1 98 ? 14.447 4.334 -3.803 1.00 94.69 98 PRO A N 1
ATOM 773 C CA . PRO A 1 98 ? 14.435 3.180 -4.704 1.00 94.69 98 PRO A CA 1
ATOM 774 C C . PRO A 1 98 ? 15.191 1.949 -4.180 1.00 94.69 98 PRO A C 1
ATOM 776 O O . PRO A 1 98 ? 14.912 0.844 -4.631 1.00 94.69 98 PRO A O 1
ATOM 779 N N . ALA A 1 99 ? 16.099 2.103 -3.208 1.00 95.25 99 ALA A N 1
ATOM 780 C CA . ALA A 1 99 ? 16.799 0.977 -2.576 1.00 95.25 99 ALA A CA 1
ATOM 781 C C . ALA A 1 99 ? 15.839 -0.033 -1.909 1.00 95.25 99 ALA A C 1
ATOM 783 O O . ALA A 1 99 ? 16.105 -1.233 -1.901 1.00 95.25 99 ALA A O 1
ATOM 784 N N . GLY A 1 100 ? 14.688 0.438 -1.416 1.00 95.00 100 GLY A N 1
ATOM 785 C CA . GLY A 1 100 ? 13.659 -0.415 -0.819 1.00 95.00 100 GLY A CA 1
ATOM 786 C C . GLY A 1 100 ? 12.673 -1.019 -1.822 1.00 95.00 100 GLY A C 1
ATOM 787 O O . GLY A 1 100 ? 11.689 -1.632 -1.415 1.00 95.00 100 GLY A O 1
ATOM 788 N N . PHE A 1 101 ? 12.879 -0.841 -3.132 1.00 95.38 101 PHE A N 1
ATOM 789 C CA . PHE A 1 101 ? 12.034 -1.471 -4.146 1.00 95.38 101 PHE A CA 1
ATOM 790 C C . PHE A 1 101 ? 12.137 -2.998 -4.057 1.00 95.38 101 PHE A C 1
ATOM 792 O O . PHE A 1 101 ? 13.235 -3.560 -4.062 1.00 95.38 101 PHE A O 1
ATOM 799 N N . ARG A 1 102 ? 10.987 -3.671 -4.006 1.00 95.69 102 ARG A N 1
ATOM 800 C CA . ARG A 1 102 ? 10.865 -5.132 -3.999 1.00 95.69 102 ARG A CA 1
ATOM 801 C C . ARG A 1 102 ? 9.722 -5.577 -4.909 1.00 95.69 102 ARG A C 1
ATOM 803 O O . ARG A 1 102 ? 8.830 -4.792 -5.247 1.00 95.69 102 ARG A O 1
ATOM 810 N N . GLN A 1 103 ? 9.752 -6.846 -5.312 1.00 94.88 103 GLN A N 1
ATOM 811 C CA . GLN A 1 103 ? 8.729 -7.439 -6.169 1.00 94.88 103 GLN A CA 1
ATOM 812 C C . GLN A 1 103 ? 8.428 -8.892 -5.792 1.00 94.88 103 GLN A C 1
ATOM 814 O O . GLN A 1 103 ? 9.280 -9.575 -5.240 1.00 94.88 103 GLN A O 1
ATOM 819 N N . LEU A 1 104 ? 7.223 -9.361 -6.121 1.00 92.25 104 LEU A N 1
ATOM 820 C CA . LEU A 1 104 ? 6.813 -10.759 -6.000 1.00 92.25 104 LEU A CA 1
ATOM 821 C C . LEU A 1 104 ? 6.228 -11.258 -7.332 1.00 92.25 104 LEU A C 1
ATOM 823 O O . LEU A 1 104 ? 5.330 -10.595 -7.863 1.00 92.25 104 LEU A O 1
ATOM 827 N N . PRO A 1 105 ? 6.660 -12.426 -7.841 1.00 91.88 105 PRO A N 1
ATOM 828 C CA . PRO A 1 105 ? 7.817 -13.204 -7.376 1.00 91.88 105 PRO A CA 1
ATOM 829 C C . PRO A 1 105 ? 9.150 -12.498 -7.706 1.00 91.88 105 PRO A C 1
ATOM 831 O O . PRO A 1 105 ? 9.189 -11.630 -8.578 1.00 91.88 105 PRO A O 1
ATOM 834 N N . ASP A 1 106 ? 10.246 -12.891 -7.043 1.00 89.62 106 ASP A N 1
ATOM 835 C CA . ASP A 1 106 ? 11.585 -12.310 -7.274 1.00 89.62 106 ASP A CA 1
ATOM 836 C C . ASP A 1 106 ? 12.012 -12.403 -8.744 1.00 89.62 106 ASP A C 1
ATOM 838 O O . ASP A 1 106 ? 12.589 -11.467 -9.302 1.00 89.62 106 ASP A O 1
ATOM 842 N N . ILE A 1 107 ? 11.671 -13.525 -9.381 1.00 91.31 107 ILE A N 1
ATOM 843 C CA . ILE A 1 107 ? 11.860 -13.769 -10.809 1.00 91.31 107 ILE A CA 1
ATOM 844 C C . ILE A 1 107 ? 10.475 -13.753 -11.470 1.00 91.31 107 ILE A C 1
ATOM 846 O O . ILE A 1 107 ? 9.769 -14.762 -11.424 1.00 91.31 107 ILE A O 1
ATOM 850 N N . PRO A 1 108 ? 10.058 -12.622 -12.062 1.00 89.69 108 PRO A N 1
ATOM 851 C CA . PRO A 1 108 ? 8.735 -12.487 -12.642 1.00 89.69 108 PRO A CA 1
ATOM 852 C C . PRO A 1 108 ? 8.641 -13.209 -13.982 1.00 89.69 108 PRO A C 1
ATOM 854 O O . PRO A 1 108 ? 9.508 -13.085 -14.850 1.00 89.69 108 PRO A O 1
ATOM 857 N N . GLU A 1 109 ? 7.549 -13.939 -14.158 1.00 90.62 109 GLU A N 1
ATOM 858 C CA . GLU A 1 109 ? 7.213 -14.613 -15.406 1.00 90.62 109 GLU A CA 1
ATOM 859 C C . GLU A 1 109 ? 6.329 -13.733 -16.291 1.00 90.62 109 GLU A C 1
ATOM 861 O O . GLU A 1 109 ? 5.704 -12.774 -15.832 1.00 90.62 109 GLU A O 1
ATOM 866 N N . ARG A 1 110 ? 6.275 -14.050 -17.586 1.00 87.50 110 ARG A N 1
ATOM 867 C CA . ARG A 1 110 ? 5.328 -13.416 -18.504 1.00 87.50 110 ARG A CA 1
ATOM 868 C C . ARG A 1 110 ? 4.134 -14.333 -18.730 1.00 87.50 110 ARG A C 1
ATOM 870 O O . ARG A 1 110 ? 4.311 -15.532 -18.925 1.00 87.50 110 ARG A O 1
ATOM 877 N N . ASP A 1 111 ? 2.934 -13.764 -18.729 1.00 85.06 111 ASP A N 1
ATOM 878 C CA . ASP A 1 111 ? 1.715 -14.513 -19.033 1.00 85.06 111 ASP A CA 1
ATOM 879 C C . ASP A 1 111 ? 1.608 -14.864 -20.533 1.00 85.06 111 ASP A C 1
ATOM 881 O O . ASP A 1 111 ? 2.429 -14.459 -21.363 1.00 85.06 111 ASP A O 1
ATOM 885 N N . GLY A 1 112 ? 0.545 -15.582 -20.916 1.00 83.44 112 GLY A N 1
ATOM 886 C CA . GLY A 1 112 ? 0.271 -15.937 -22.317 1.00 83.44 112 GLY A CA 1
ATOM 887 C C . GLY A 1 112 ? 0.060 -14.745 -23.265 1.00 83.44 112 GLY A C 1
ATOM 888 O O . GLY A 1 112 ? -0.022 -14.940 -24.473 1.00 83.44 112 GLY A O 1
ATOM 889 N N . GLN A 1 113 ? -0.016 -13.521 -22.736 1.00 79.19 113 GLN A N 1
ATOM 890 C CA . GLN A 1 113 ? -0.154 -12.262 -23.468 1.00 79.19 113 GLN A CA 1
ATOM 891 C C . GLN A 1 113 ? 1.118 -11.396 -23.385 1.00 79.19 113 GLN A C 1
ATOM 893 O O . GLN A 1 113 ? 1.110 -10.226 -23.794 1.00 79.19 113 GLN A O 1
ATOM 898 N N . ASN A 1 114 ? 2.219 -11.982 -22.900 1.00 79.50 114 ASN A N 1
ATOM 899 C CA . ASN A 1 114 ? 3.533 -11.376 -22.725 1.00 79.50 114 ASN A CA 1
ATOM 900 C C . ASN A 1 114 ? 3.572 -10.220 -21.698 1.00 79.50 114 ASN A C 1
ATOM 902 O O . ASN A 1 114 ? 4.478 -9.378 -21.742 1.00 79.50 114 ASN A O 1
ATOM 906 N N . LEU A 1 115 ? 2.601 -10.150 -20.781 1.00 81.38 115 LEU A N 1
ATOM 907 C CA . LEU A 1 115 ? 2.588 -9.201 -19.665 1.00 81.38 115 LEU A CA 1
ATOM 908 C C . LEU A 1 115 ? 3.453 -9.735 -18.527 1.00 81.38 115 LEU A C 1
ATOM 910 O O . LEU A 1 115 ? 3.339 -10.900 -18.163 1.00 81.38 115 LEU A O 1
ATOM 914 N N . LEU A 1 116 ? 4.333 -8.891 -17.984 1.00 86.00 116 LEU A N 1
ATOM 915 C CA . LEU A 1 116 ? 5.200 -9.278 -16.875 1.00 86.00 116 LEU A CA 1
ATOM 916 C C . LEU A 1 116 ? 4.386 -9.323 -15.575 1.00 86.00 116 LEU A C 1
ATOM 918 O O . LEU A 1 116 ? 3.906 -8.290 -15.112 1.00 86.00 116 LEU A O 1
ATOM 922 N N . MET A 1 117 ? 4.246 -10.515 -15.002 1.00 88.44 117 MET A N 1
ATOM 923 C CA . MET A 1 117 ? 3.418 -10.788 -13.832 1.00 88.44 117 MET A CA 1
ATOM 924 C C . MET A 1 117 ? 4.228 -10.547 -12.563 1.00 88.44 117 MET A C 1
ATOM 926 O O . MET A 1 117 ? 4.994 -11.403 -12.121 1.00 88.44 117 MET A O 1
ATOM 930 N N . ARG A 1 118 ? 4.086 -9.346 -11.998 1.00 91.94 118 ARG A N 1
ATOM 931 C CA . ARG A 1 118 ? 4.745 -8.956 -10.751 1.00 91.94 118 ARG A CA 1
ATOM 932 C C . ARG A 1 118 ? 3.886 -8.006 -9.935 1.00 91.94 118 ARG A C 1
ATOM 934 O O . ARG A 1 118 ? 3.303 -7.075 -10.489 1.00 91.94 118 ARG A O 1
ATOM 941 N N . MET A 1 119 ? 3.902 -8.188 -8.621 1.00 94.38 119 MET A N 1
ATOM 942 C CA . MET A 1 119 ? 3.449 -7.181 -7.667 1.00 94.38 119 MET A CA 1
ATOM 943 C C . MET A 1 119 ? 4.659 -6.450 -7.105 1.00 94.38 119 MET A C 1
ATOM 945 O O . MET A 1 119 ? 5.617 -7.097 -6.695 1.00 94.38 119 MET A O 1
ATOM 949 N N . VAL A 1 120 ? 4.620 -5.123 -7.066 1.00 95.56 120 VAL A N 1
ATOM 950 C CA . VAL A 1 120 ? 5.693 -4.295 -6.506 1.00 95.56 120 VAL A CA 1
ATOM 951 C C . VAL A 1 120 ? 5.279 -3.696 -5.171 1.00 95.56 120 VAL A C 1
ATOM 953 O O . VAL A 1 120 ? 4.105 -3.401 -4.936 1.00 95.56 120 VAL A O 1
ATOM 956 N N . TYR A 1 121 ? 6.257 -3.509 -4.295 1.00 97.00 121 TYR A N 1
ATOM 957 C CA . TYR A 1 121 ? 6.074 -2.893 -2.989 1.00 97.00 121 TYR A CA 1
ATOM 958 C C . TYR A 1 121 ? 7.391 -2.275 -2.511 1.00 97.00 121 TYR A C 1
ATOM 960 O O . TYR A 1 121 ? 8.447 -2.479 -3.113 1.00 97.00 121 TYR A O 1
ATOM 968 N N . TRP A 1 122 ? 7.310 -1.492 -1.438 1.00 97.00 122 TRP A N 1
ATOM 969 C CA . TRP A 1 122 ? 8.478 -0.928 -0.777 1.00 97.00 122 TRP A CA 1
ATOM 970 C C . TRP A 1 122 ? 8.684 -1.584 0.582 1.00 97.00 122 TRP A C 1
ATOM 972 O O . TRP A 1 122 ? 7.725 -1.728 1.346 1.00 97.00 122 TRP A O 1
ATOM 982 N N . GLN A 1 123 ? 9.926 -1.931 0.890 1.00 94.50 123 GLN A N 1
ATOM 983 C CA . GLN A 1 123 ? 10.344 -2.412 2.197 1.00 94.50 123 GLN A CA 1
ATOM 984 C C . GLN A 1 123 ? 11.745 -1.884 2.498 1.00 94.50 123 GLN A C 1
ATOM 986 O O . GLN A 1 123 ? 12.617 -1.917 1.632 1.00 94.50 123 GLN A O 1
ATOM 991 N N . GLU A 1 124 ? 11.956 -1.396 3.717 1.00 87.88 124 GLU A N 1
ATOM 992 C CA . GLU A 1 124 ? 13.291 -1.021 4.177 1.00 87.88 124 GLU A CA 1
ATOM 993 C C . GLU A 1 124 ? 14.201 -2.257 4.188 1.00 87.88 124 GLU A C 1
ATOM 995 O O . GLU A 1 124 ? 13.758 -3.353 4.544 1.00 87.88 124 GLU A O 1
ATOM 1000 N N . GLU A 1 125 ? 15.459 -2.103 3.770 1.00 74.62 125 GLU A N 1
ATOM 1001 C CA . GLU A 1 125 ? 16.441 -3.170 3.951 1.00 74.62 125 GLU A CA 1
ATOM 1002 C C . GLU A 1 125 ? 16.615 -3.428 5.443 1.00 74.62 125 GLU A C 1
ATOM 1004 O O . GLU A 1 125 ? 16.950 -2.519 6.204 1.00 74.62 125 GLU A O 1
ATOM 1009 N N . GLY A 1 126 ? 16.381 -4.673 5.862 1.00 61.41 126 GLY A N 1
ATOM 1010 C CA . GLY A 1 126 ? 16.883 -5.120 7.149 1.00 61.41 126 GLY A CA 1
ATOM 1011 C C . GLY A 1 126 ? 18.396 -4.927 7.153 1.00 61.41 126 GLY A C 1
ATOM 1012 O O . GLY A 1 126 ? 19.070 -5.301 6.195 1.00 61.41 126 GLY A O 1
ATOM 1013 N N . LEU A 1 127 ? 18.923 -4.307 8.208 1.00 38.81 127 LEU A N 1
ATOM 1014 C CA . LEU A 1 127 ? 20.324 -4.490 8.572 1.00 38.81 127 LEU A CA 1
ATOM 1015 C C . LEU A 1 127 ? 20.480 -5.978 8.914 1.00 38.81 127 LEU A C 1
ATOM 1017 O O . LEU A 1 127 ? 20.190 -6.368 10.045 1.00 38.81 127 LEU A O 1
ATOM 1021 N N . ASP A 1 128 ? 20.817 -6.793 7.915 1.00 37.38 128 ASP A N 1
ATOM 1022 C CA . ASP A 1 128 ? 21.321 -8.155 8.125 1.00 37.38 128 ASP A CA 1
ATOM 1023 C C . ASP A 1 128 ? 22.615 -8.123 8.961 1.00 37.38 128 ASP A C 1
ATOM 1025 O O . ASP A 1 128 ? 23.463 -7.221 8.733 1.00 37.38 128 ASP A O 1
#

Foldseek 3Di:
DVVVVVVLLPDDLVVLVPDAAAWLQVQLQQLVVHHDPDDCVDPVNVVSLLVSLCVLPVVCNPVLVVVCVVDDCVVPPSSRSSSVSSVVSFVVCCVPPVVQKDKPPNDWDADPSRRTDIHIGGHDDPPD

Solvent-accessible surface area (backbone atoms only — not comparable to full-atom values): 7548 Å² total; per-residue (Å²): 115,69,66,59,56,57,51,51,71,70,46,58,76,81,63,42,75,77,59,75,45,68,49,47,70,58,37,53,17,47,71,70,74,41,84,72,96,45,59,67,90,39,73,68,22,42,50,52,52,51,50,56,46,20,74,78,36,60,82,42,51,67,51,49,63,54,50,59,73,69,53,60,68,90,80,49,50,65,64,58,58,52,39,52,49,47,50,52,51,37,52,49,41,33,73,77,42,55,89,20,53,44,56,44,53,87,78,59,50,61,49,101,83,69,47,74,50,39,37,46,39,37,38,80,78,74,88,123

Mean predicted aligned error: 5.6 Å

Nearest PDB structures (foldseek):
  9bkk-assembly1_R  TM=2.432E-01  e=6.196E-01  Homo sapiens
  7ezm-assembly1_D  TM=2.779E-01  e=4.165E+00  Homo sapiens

Radius of gyration: 16.33 Å; Cα contacts (8 Å, |Δi|>4): 127; chains: 1; bounding box: 44×29×43 Å

Secondary structure (DSSP, 8-state):
-HHHHHHHTTS-HHHHTT--B--HHHHHHHHHTSS-SS-TTSHHHHHHHHHHHHHH-TTHHHHHHHHHHHS-TTTS-HHHHHHHHHHHHHHHHHHH-GGGEEEEEEEEEE-TT--EEEEEEE-PPP--

pLDDT: mean 87.91, std 10.4, range [37.38, 97.38]